Protein AF-A0A6P1Q6M7-F1 (afdb_monomer_lite)

Structure (mmCIF, N/CA/C/O backbone):
data_AF-A0A6P1Q6M7-F1
#
_entry.id   AF-A0A6P1Q6M7-F1
#
loop_
_atom_site.group_PDB
_atom_site.id
_atom_site.type_symbol
_atom_site.label_atom_id
_atom_site.label_alt_id
_atom_site.label_comp_id
_atom_site.label_asym_id
_atom_site.label_entity_id
_atom_site.label_seq_id
_atom_site.pdbx_PDB_ins_code
_atom_site.Cartn_x
_atom_site.Cartn_y
_atom_site.Cartn_z
_atom_site.occupancy
_atom_site.B_iso_or_equiv
_atom_site.auth_seq_id
_atom_site.auth_comp_id
_atom_site.auth_asym_id
_atom_site.auth_atom_id
_atom_site.pdbx_PDB_model_num
ATOM 1 N N . MET A 1 1 ? 11.143 29.138 -6.845 1.00 45.66 1 MET A N 1
ATOM 2 C CA . MET A 1 1 ? 10.796 28.132 -5.814 1.00 45.66 1 MET A CA 1
ATOM 3 C C . MET A 1 1 ? 11.641 26.899 -6.056 1.00 45.66 1 MET A C 1
ATOM 5 O O . MET A 1 1 ? 11.673 26.416 -7.179 1.00 45.66 1 MET A O 1
ATOM 9 N N . SER A 1 2 ? 12.387 26.456 -5.050 1.00 50.91 2 SER A N 1
ATOM 10 C CA . SER A 1 2 ? 13.364 25.378 -5.193 1.00 50.91 2 SER A CA 1
ATOM 11 C C . SER A 1 2 ? 12.681 24.051 -5.549 1.00 50.91 2 SER A C 1
ATOM 13 O O . SER A 1 2 ? 11.913 23.509 -4.759 1.00 50.91 2 SER A O 1
ATOM 15 N N . THR A 1 3 ? 12.938 23.537 -6.751 1.00 59.47 3 THR A N 1
ATOM 16 C CA . THR A 1 3 ? 12.397 22.289 -7.321 1.00 59.47 3 THR A CA 1
ATOM 17 C C . THR A 1 3 ? 13.142 21.049 -6.809 1.00 59.47 3 THR A C 1
ATOM 19 O O . THR A 1 3 ? 13.389 20.096 -7.552 1.00 59.47 3 THR A O 1
ATOM 22 N N . ILE A 1 4 ? 13.546 21.045 -5.537 1.00 81.94 4 ILE A N 1
ATOM 23 C CA . ILE A 1 4 ? 14.382 19.975 -4.986 1.00 81.94 4 ILE A CA 1
ATOM 24 C C . ILE A 1 4 ? 13.529 18.721 -4.794 1.00 81.94 4 ILE A C 1
ATOM 26 O O . ILE A 1 4 ? 12.699 18.622 -3.890 1.00 81.94 4 ILE A O 1
ATOM 30 N N . ARG A 1 5 ? 13.755 17.732 -5.663 1.00 86.38 5 ARG A N 1
ATOM 31 C CA . ARG A 1 5 ? 13.239 16.375 -5.483 1.00 86.38 5 ARG A CA 1
ATOM 32 C C . ARG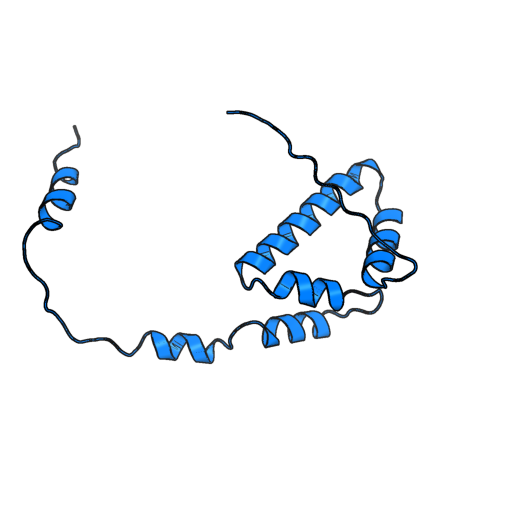 A 1 5 ? 13.940 15.746 -4.282 1.00 86.38 5 ARG A C 1
ATOM 34 O O . ARG A 1 5 ? 15.166 15.694 -4.235 1.00 86.38 5 ARG A O 1
ATOM 41 N N . ARG A 1 6 ? 13.166 15.225 -3.330 1.00 91.88 6 ARG A N 1
ATOM 42 C CA . ARG A 1 6 ? 13.695 14.433 -2.213 1.00 91.88 6 ARG A CA 1
ATOM 43 C C . ARG A 1 6 ? 13.798 12.967 -2.623 1.00 91.88 6 ARG A C 1
ATOM 45 O O . ARG A 1 6 ? 12.804 12.379 -3.045 1.00 91.88 6 ARG A O 1
ATOM 52 N N . LYS A 1 7 ? 14.983 12.374 -2.469 1.00 92.81 7 LYS A N 1
ATOM 53 C CA . LYS A 1 7 ? 15.170 10.922 -2.576 1.00 92.81 7 LYS A CA 1
ATOM 54 C C . LYS A 1 7 ? 14.736 10.270 -1.263 1.00 92.81 7 LYS A C 1
ATOM 56 O O . LYS A 1 7 ? 15.136 10.722 -0.195 1.00 92.81 7 LYS A O 1
ATOM 61 N N . ILE A 1 8 ? 13.922 9.225 -1.360 1.00 93.69 8 ILE A N 1
ATOM 62 C CA . ILE A 1 8 ? 13.489 8.385 -0.240 1.00 93.69 8 ILE A CA 1
ATOM 63 C C . ILE A 1 8 ? 13.936 6.962 -0.5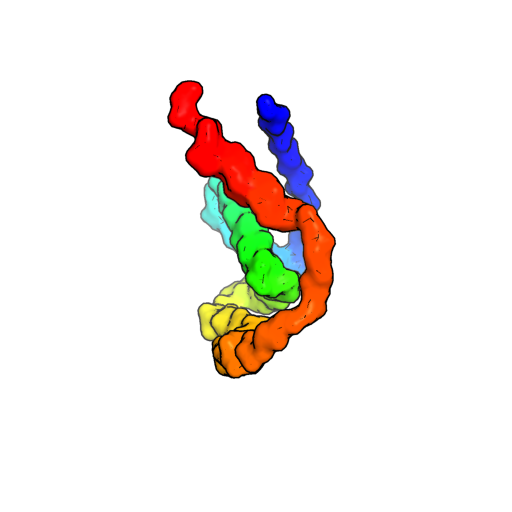76 1.00 93.69 8 ILE A C 1
ATOM 65 O O . ILE A 1 8 ? 13.800 6.539 -1.725 1.00 93.69 8 ILE A O 1
ATOM 69 N N . LEU A 1 9 ? 14.512 6.259 0.398 1.00 94.75 9 LEU A N 1
ATOM 70 C CA . LEU A 1 9 ? 14.991 4.888 0.252 1.00 94.75 9 LEU A CA 1
ATOM 71 C C . LEU A 1 9 ? 14.475 4.058 1.427 1.00 94.75 9 LEU A C 1
ATOM 73 O O . LEU A 1 9 ? 14.573 4.486 2.573 1.00 94.75 9 LEU A O 1
ATOM 77 N N . PHE A 1 10 ? 13.954 2.880 1.121 1.00 93.38 10 PHE A N 1
ATOM 78 C CA . PHE A 1 10 ? 13.586 1.844 2.076 1.00 93.38 10 PHE A CA 1
ATOM 79 C C . PHE A 1 10 ? 13.944 0.490 1.465 1.00 93.38 10 PHE A C 1
ATOM 81 O O . PHE A 1 10 ? 13.993 0.353 0.241 1.00 93.38 10 PHE A O 1
ATOM 88 N N . ASN A 1 11 ? 14.220 -0.485 2.326 1.00 95.44 11 ASN A N 1
ATOM 89 C CA . ASN A 1 11 ? 14.539 -1.849 1.926 1.00 95.44 11 ASN A CA 1
ATOM 90 C C . ASN A 1 11 ? 13.336 -2.742 2.223 1.00 95.44 11 ASN A C 1
ATOM 92 O O . ASN A 1 11 ? 12.692 -2.568 3.254 1.00 95.44 11 ASN A O 1
ATOM 96 N N . LEU A 1 12 ? 13.068 -3.683 1.324 1.00 95.94 12 LEU A N 1
ATOM 97 C CA . LEU A 1 12 ? 12.066 -4.728 1.504 1.00 95.94 12 LEU A CA 1
ATOM 98 C C . LEU A 1 12 ? 12.789 -6.044 1.797 1.00 95.94 12 LEU A C 1
ATOM 100 O O . LEU A 1 12 ? 13.834 -6.312 1.197 1.00 95.94 12 LEU A O 1
ATOM 104 N N . ASN A 1 13 ? 12.241 -6.858 2.695 1.00 96.38 13 ASN A N 1
ATOM 105 C CA . ASN A 1 13 ? 12.759 -8.174 3.050 1.00 96.38 13 ASN A CA 1
ATOM 106 C C . ASN A 1 13 ? 11.759 -9.287 2.665 1.00 96.38 13 ASN A C 1
ATOM 108 O O . ASN A 1 13 ? 11.043 -9.803 3.526 1.00 96.38 13 ASN A O 1
ATOM 112 N N . PRO A 1 14 ? 11.702 -9.686 1.380 1.00 96.25 14 PRO A N 1
ATOM 113 C CA . PRO A 1 14 ? 10.706 -10.637 0.883 1.00 96.25 14 PRO A CA 1
ATOM 114 C C . PRO A 1 14 ? 10.875 -12.068 1.426 1.00 96.25 14 PRO A C 1
ATOM 116 O O . PRO A 1 14 ? 9.961 -12.886 1.307 1.00 96.25 14 PRO A O 1
ATOM 119 N N . GLU A 1 15 ? 12.023 -12.406 2.015 1.00 96.06 15 GLU A N 1
ATOM 120 C CA . GLU A 1 15 ? 12.240 -13.724 2.625 1.00 96.06 15 GLU A CA 1
ATOM 121 C C . GLU A 1 15 ? 11.479 -13.855 3.946 1.00 96.06 15 GLU A C 1
ATOM 123 O O . GLU A 1 15 ? 10.824 -14.872 4.174 1.00 96.06 15 GLU A O 1
ATOM 128 N N . ASN A 1 16 ? 11.477 -12.791 4.754 1.00 94.62 16 ASN A N 1
ATOM 129 C CA . ASN A 1 16 ? 10.934 -12.818 6.113 1.00 94.62 16 ASN A CA 1
ATOM 130 C C . ASN A 1 16 ? 9.599 -12.080 6.266 1.00 94.62 16 ASN A C 1
ATOM 132 O O . ASN A 1 16 ? 8.911 -12.297 7.259 1.00 94.62 16 ASN A O 1
ATOM 136 N N . ASN A 1 17 ? 9.227 -11.213 5.319 1.00 96.12 17 ASN A N 1
ATOM 137 C CA . ASN A 1 17 ? 7.995 -10.432 5.380 1.00 96.12 17 ASN A CA 1
ATOM 138 C C . ASN A 1 17 ? 7.086 -10.739 4.166 1.00 96.12 17 ASN A C 1
ATOM 140 O O . ASN A 1 17 ? 7.486 -10.505 3.019 1.00 96.12 17 ASN A O 1
ATOM 144 N N . PRO A 1 18 ? 5.861 -11.260 4.385 1.00 95.56 18 PRO A N 1
ATOM 145 C CA . PRO A 1 18 ? 4.936 -11.596 3.303 1.00 95.56 18 PRO A CA 1
ATOM 146 C C . PRO A 1 18 ? 4.415 -10.366 2.543 1.00 95.56 18 PRO A C 1
ATOM 148 O O . PRO A 1 18 ? 4.203 -10.463 1.333 1.00 95.56 18 PRO A O 1
ATOM 151 N N . ALA A 1 19 ? 4.264 -9.214 3.202 1.00 96.56 19 ALA A N 1
ATOM 152 C CA . ALA A 1 19 ? 3.877 -7.962 2.553 1.00 96.56 19 ALA A CA 1
ATOM 153 C C . ALA A 1 19 ? 4.970 -7.495 1.587 1.00 96.56 19 ALA A C 1
ATOM 155 O O . ALA A 1 19 ? 4.703 -7.179 0.426 1.00 96.56 19 ALA A O 1
ATOM 156 N N . ASP A 1 20 ? 6.224 -7.538 2.040 1.00 97.38 20 ASP A N 1
ATOM 157 C CA . ASP A 1 20 ? 7.391 -7.197 1.226 1.00 97.38 20 ASP A CA 1
ATOM 158 C C . ASP A 1 20 ? 7.522 -8.136 0.023 1.00 97.38 20 ASP A C 1
ATOM 160 O O . ASP A 1 20 ? 7.801 -7.686 -1.091 1.00 97.38 20 ASP A O 1
ATOM 164 N N . ARG A 1 21 ? 7.270 -9.437 0.225 1.00 97.44 21 ARG A N 1
ATOM 165 C CA . ARG A 1 21 ? 7.234 -10.431 -0.855 1.00 97.44 21 ARG A CA 1
ATOM 166 C C . ARG A 1 21 ? 6.178 -10.087 -1.894 1.00 97.44 21 ARG A C 1
ATOM 168 O O . ARG A 1 21 ? 6.506 -10.000 -3.077 1.00 97.44 21 ARG A O 1
ATOM 175 N N . TYR A 1 22 ? 4.949 -9.834 -1.452 1.00 97.12 22 TYR A N 1
ATOM 176 C CA . TYR A 1 22 ? 3.853 -9.444 -2.330 1.00 97.12 22 TYR A CA 1
ATOM 177 C C . TYR A 1 22 ? 4.198 -8.184 -3.140 1.00 97.12 22 TYR A C 1
ATOM 179 O O . TYR A 1 22 ? 4.055 -8.167 -4.364 1.00 97.12 22 TYR A O 1
ATOM 187 N N . VAL A 1 23 ? 4.743 -7.147 -2.493 1.00 96.69 23 VAL A N 1
ATOM 188 C CA . VAL A 1 23 ? 5.164 -5.913 -3.175 1.00 96.69 23 VAL A CA 1
ATOM 189 C C . VAL A 1 23 ? 6.257 -6.192 -4.212 1.00 96.69 23 VAL A C 1
ATOM 191 O O . VAL A 1 23 ? 6.167 -5.695 -5.339 1.00 96.69 23 VAL A O 1
ATOM 194 N N . CYS A 1 24 ? 7.264 -7.006 -3.883 1.00 96.62 24 CYS A N 1
ATOM 195 C CA . CYS A 1 24 ? 8.308 -7.413 -4.827 1.00 96.62 24 CYS A CA 1
ATOM 196 C C . CYS A 1 24 ? 7.733 -8.149 -6.050 1.00 96.62 24 CYS A C 1
ATOM 198 O O . CYS A 1 24 ? 8.104 -7.831 -7.184 1.00 96.62 24 CYS A O 1
ATOM 200 N N . GLU A 1 25 ? 6.795 -9.077 -5.846 1.00 96.75 25 GLU A N 1
ATOM 201 C CA . GLU A 1 25 ? 6.110 -9.799 -6.926 1.00 96.75 25 GLU A CA 1
ATOM 202 C C . GLU A 1 25 ? 5.284 -8.861 -7.817 1.00 96.75 25 GLU A C 1
ATOM 204 O O . GLU A 1 25 ? 5.326 -8.978 -9.047 1.00 96.75 25 GLU A O 1
ATOM 209 N N . CYS A 1 26 ? 4.575 -7.891 -7.232 1.00 96.06 26 CYS A N 1
ATOM 210 C CA . CYS A 1 26 ? 3.853 -6.868 -7.987 1.00 96.06 26 CYS A CA 1
ATOM 211 C C . CYS A 1 26 ? 4.805 -6.003 -8.822 1.00 96.06 26 CYS A C 1
ATOM 213 O O . CYS A 1 26 ? 4.565 -5.783 -10.011 1.00 96.06 26 CYS A O 1
ATOM 215 N N . LEU A 1 27 ? 5.909 -5.533 -8.233 1.00 96.00 27 LEU A N 1
ATOM 216 C CA . LEU A 1 27 ? 6.886 -4.695 -8.931 1.00 96.00 27 LEU A CA 1
ATOM 217 C C . LEU A 1 27 ? 7.587 -5.435 -10.070 1.00 96.00 27 LEU A C 1
ATOM 219 O O . LEU A 1 27 ? 7.869 -4.818 -11.102 1.00 96.00 27 LEU A O 1
ATOM 223 N N . ALA A 1 28 ? 7.829 -6.739 -9.925 1.00 96.19 28 ALA A N 1
ATOM 224 C CA . ALA A 1 28 ? 8.405 -7.565 -10.983 1.00 96.19 28 ALA A CA 1
ATOM 225 C C . ALA A 1 28 ? 7.533 -7.581 -12.252 1.00 96.19 28 ALA A C 1
ATOM 227 O O . ALA A 1 28 ? 8.073 -7.607 -13.358 1.00 96.19 28 ALA A O 1
ATOM 228 N N . ARG A 1 29 ? 6.204 -7.480 -12.104 1.00 96.88 29 ARG A N 1
ATOM 229 C CA . ARG A 1 29 ? 5.230 -7.467 -13.213 1.00 96.88 29 ARG A CA 1
ATOM 230 C C . ARG A 1 29 ? 5.044 -6.090 -13.859 1.00 96.88 29 ARG A C 1
ATOM 232 O O . ARG A 1 29 ? 4.466 -5.997 -14.937 1.00 96.88 29 ARG A O 1
ATOM 239 N N . ILE A 1 30 ? 5.522 -5.020 -13.224 1.00 96.69 30 ILE A N 1
ATOM 240 C CA . ILE A 1 30 ? 5.409 -3.648 -13.734 1.00 96.69 30 ILE A CA 1
ATOM 241 C C . ILE A 1 30 ? 6.646 -3.304 -14.569 1.00 96.69 30 ILE A C 1
ATOM 243 O O . ILE A 1 30 ? 7.786 -3.539 -14.147 1.00 96.69 30 ILE A O 1
ATOM 247 N N . ALA A 1 31 ? 6.426 -2.690 -15.735 1.00 96.56 31 ALA A N 1
ATOM 248 C CA . ALA A 1 31 ? 7.491 -2.192 -16.601 1.00 96.56 31 ALA A CA 1
ATOM 249 C C . ALA A 1 31 ? 8.434 -1.245 -15.840 1.00 96.56 31 ALA A C 1
ATOM 251 O O . ALA A 1 31 ? 7.990 -0.372 -15.092 1.00 96.56 31 ALA A O 1
ATOM 252 N N . GLN A 1 32 ? 9.746 -1.389 -16.045 1.00 93.38 32 GLN A N 1
ATOM 253 C CA . GLN A 1 32 ? 10.766 -0.696 -15.247 1.00 93.38 32 GLN A CA 1
ATOM 254 C C . GLN A 1 32 ? 10.574 0.830 -15.195 1.00 93.38 32 GLN A C 1
ATOM 256 O O . GLN A 1 32 ? 10.707 1.416 -14.120 1.00 93.38 32 GLN A O 1
ATOM 261 N N . GLY A 1 33 ? 10.211 1.459 -16.319 1.00 93.88 33 GLY A N 1
ATOM 262 C CA . GLY A 1 33 ? 9.964 2.906 -16.402 1.00 93.88 33 GLY A CA 1
ATOM 263 C C . GLY A 1 33 ? 8.778 3.398 -15.562 1.00 93.88 33 GLY A C 1
ATOM 264 O O . GLY A 1 33 ? 8.763 4.551 -15.136 1.00 93.88 33 GLY A O 1
ATOM 265 N N . ASP A 1 34 ? 7.827 2.517 -15.247 1.00 96.19 34 ASP A N 1
ATOM 266 C CA . ASP A 1 34 ? 6.597 2.859 -14.529 1.00 96.19 34 ASP A CA 1
ATOM 267 C C . ASP A 1 34 ? 6.655 2.557 -13.026 1.00 96.19 34 ASP A C 1
ATOM 269 O O . ASP A 1 34 ? 5.861 3.103 -12.252 1.00 96.19 34 ASP A O 1
ATOM 273 N N . ARG A 1 35 ? 7.626 1.753 -12.572 1.00 95.56 35 ARG A N 1
ATOM 274 C CA . ARG A 1 35 ? 7.776 1.380 -11.151 1.00 95.56 35 ARG A CA 1
ATOM 275 C C . ARG A 1 35 ? 7.900 2.598 -10.238 1.00 95.56 35 ARG A C 1
ATOM 277 O O . ARG A 1 35 ? 7.297 2.636 -9.171 1.00 95.56 35 ARG A O 1
ATOM 284 N N . GLY A 1 36 ? 8.632 3.628 -10.671 1.00 94.31 36 GLY A N 1
ATOM 285 C CA . GLY A 1 36 ? 8.775 4.873 -9.911 1.00 94.31 36 GLY A CA 1
ATOM 286 C C . GLY A 1 36 ? 7.448 5.619 -9.729 1.00 94.31 36 GLY A C 1
ATOM 287 O O . GLY A 1 36 ? 7.173 6.132 -8.642 1.00 94.31 36 GLY A O 1
ATOM 288 N N . ARG A 1 37 ? 6.597 5.634 -10.765 1.00 95.62 37 ARG A N 1
ATOM 289 C CA . ARG A 1 37 ? 5.256 6.234 -10.707 1.00 95.62 37 ARG A CA 1
ATOM 290 C C . ARG A 1 37 ? 4.358 5.457 -9.745 1.00 95.62 37 ARG A C 1
ATOM 292 O O . ARG A 1 37 ? 3.713 6.083 -8.905 1.00 95.62 37 ARG A O 1
ATOM 299 N N . MET A 1 38 ? 4.376 4.125 -9.824 1.00 96.62 38 MET A N 1
ATOM 300 C CA . MET A 1 38 ? 3.613 3.249 -8.927 1.00 96.62 38 MET A CA 1
ATOM 301 C C . MET A 1 38 ? 4.034 3.418 -7.462 1.00 96.62 38 MET A C 1
ATOM 303 O O . MET A 1 38 ? 3.195 3.703 -6.614 1.00 96.62 38 MET A O 1
ATOM 307 N N . ASN A 1 39 ? 5.335 3.341 -7.165 1.00 95.94 39 ASN A N 1
ATOM 308 C CA . ASN A 1 39 ? 5.850 3.486 -5.799 1.00 95.94 39 ASN A CA 1
ATOM 309 C C . ASN A 1 39 ? 5.518 4.851 -5.195 1.00 95.94 39 ASN A C 1
ATOM 311 O O . ASN A 1 39 ? 5.170 4.951 -4.020 1.00 95.94 39 ASN A O 1
ATOM 315 N N . ARG A 1 40 ? 5.583 5.916 -6.003 1.00 96.12 40 ARG A N 1
ATOM 316 C CA . ARG A 1 40 ? 5.170 7.246 -5.554 1.00 96.12 40 ARG A CA 1
ATOM 317 C C . ARG A 1 40 ? 3.675 7.289 -5.236 1.00 96.12 40 ARG A C 1
ATOM 319 O O . ARG A 1 40 ? 3.306 7.907 -4.243 1.00 96.12 40 ARG A O 1
ATOM 326 N N . ALA A 1 41 ? 2.828 6.666 -6.055 1.00 97.56 41 ALA A N 1
ATOM 327 C CA . ALA A 1 41 ? 1.393 6.604 -5.792 1.00 97.56 41 ALA A CA 1
ATOM 328 C C . ALA A 1 41 ? 1.097 5.832 -4.497 1.00 97.56 41 ALA A C 1
ATOM 330 O O . ALA A 1 41 ? 0.392 6.361 -3.643 1.00 97.56 41 ALA A O 1
ATOM 331 N N . ALA A 1 42 ? 1.719 4.663 -4.314 1.00 96.62 42 ALA A N 1
ATOM 332 C CA . ALA A 1 42 ? 1.584 3.835 -3.115 1.00 96.62 42 ALA A CA 1
ATOM 333 C C . ALA A 1 42 ? 2.010 4.575 -1.832 1.00 96.62 42 ALA A C 1
ATOM 335 O O . ALA A 1 42 ? 1.311 4.539 -0.818 1.00 96.62 42 ALA A O 1
ATOM 336 N N . LEU A 1 43 ? 3.124 5.317 -1.889 1.00 96.81 43 LEU A N 1
ATOM 337 C CA . LEU A 1 43 ? 3.577 6.153 -0.776 1.00 96.81 43 LEU A CA 1
ATOM 338 C C . LEU A 1 43 ? 2.542 7.235 -0.433 1.00 96.81 43 LEU A C 1
ATOM 340 O O . LEU A 1 43 ? 2.180 7.409 0.729 1.00 96.81 43 LEU A O 1
ATOM 344 N N . LEU A 1 44 ? 2.049 7.959 -1.441 1.00 98.00 44 LEU A N 1
ATOM 345 C CA . LEU A 1 44 ? 1.082 9.039 -1.237 1.00 98.00 44 LEU A CA 1
ATOM 346 C C . LEU A 1 44 ? -0.268 8.527 -0.725 1.00 98.00 44 LEU A C 1
ATOM 348 O O . LEU A 1 44 ? -0.857 9.177 0.136 1.00 98.00 44 LEU A O 1
ATOM 352 N N . SER A 1 45 ? -0.744 7.370 -1.195 1.00 97.75 45 SER A N 1
ATOM 353 C CA . SER A 1 45 ? -1.968 6.754 -0.669 1.00 97.75 45 SER A CA 1
ATOM 354 C C . SER A 1 45 ? -1.811 6.330 0.790 1.00 97.75 45 SER A C 1
ATOM 356 O O . SER A 1 45 ? -2.725 6.550 1.579 1.00 97.75 45 SER A O 1
ATOM 358 N N . GLY A 1 46 ? -0.641 5.811 1.181 1.00 96.88 46 GLY A N 1
ATOM 359 C CA . GLY A 1 46 ? -0.333 5.533 2.586 1.00 96.88 46 GLY A CA 1
ATOM 360 C C . GLY A 1 46 ? -0.450 6.790 3.454 1.00 96.88 46 GLY A C 1
ATOM 361 O O . GLY A 1 46 ? -1.140 6.783 4.468 1.00 96.88 46 GLY A O 1
ATOM 362 N N . PHE A 1 47 ? 0.121 7.914 3.013 1.00 97.69 47 PHE A N 1
ATOM 363 C CA . PHE A 1 47 ? -0.015 9.189 3.731 1.00 97.69 47 PHE A CA 1
ATOM 364 C C . PHE A 1 47 ? -1.441 9.759 3.715 1.00 97.69 47 PHE A C 1
ATOM 366 O O . PHE A 1 47 ? -1.849 10.407 4.680 1.00 97.69 47 PHE A O 1
ATOM 373 N N . ALA A 1 48 ? -2.224 9.509 2.662 1.00 97.56 48 ALA A N 1
ATOM 374 C CA . ALA A 1 48 ? -3.638 9.875 2.642 1.00 97.56 48 ALA A CA 1
ATOM 375 C C . ALA A 1 48 ? -4.421 9.122 3.731 1.00 97.56 48 ALA A C 1
ATOM 377 O O . ALA A 1 48 ? -5.219 9.732 4.438 1.00 97.56 48 ALA A O 1
ATOM 378 N N . LEU A 1 49 ? -4.131 7.833 3.930 1.00 95.94 49 LEU A N 1
ATOM 379 C CA . LEU A 1 49 ? -4.698 7.041 5.025 1.00 95.94 49 LEU A CA 1
ATOM 380 C C . LEU A 1 49 ? -4.208 7.534 6.391 1.00 95.94 49 LEU A C 1
ATOM 382 O O . LEU A 1 49 ? -5.017 7.707 7.300 1.00 95.94 49 LEU A O 1
ATOM 386 N N . GLN A 1 50 ? -2.918 7.864 6.513 1.00 96.50 50 GLN A N 1
ATOM 387 C CA . GLN A 1 50 ? -2.344 8.437 7.736 1.00 96.50 50 GLN A CA 1
ATOM 388 C C . GLN A 1 50 ? -3.043 9.734 8.160 1.00 96.50 50 GLN A C 1
ATOM 390 O O . GLN A 1 50 ? -3.201 10.002 9.350 1.00 96.50 50 GLN A O 1
ATOM 395 N N . ARG A 1 51 ? -3.461 10.555 7.187 1.00 96.31 51 ARG A N 1
ATOM 396 C CA . ARG A 1 51 ? -4.174 11.812 7.442 1.00 96.31 51 ARG A CA 1
ATOM 397 C C . ARG A 1 51 ? -5.558 11.595 8.064 1.00 96.31 51 ARG A C 1
ATOM 399 O O . ARG A 1 51 ? -6.047 12.517 8.724 1.00 96.31 51 ARG A O 1
ATOM 406 N N . ILE A 1 52 ? -6.167 10.430 7.826 1.00 92.81 52 ILE A N 1
ATOM 407 C CA . ILE A 1 52 ? -7.462 10.021 8.381 1.00 92.81 52 ILE A CA 1
ATOM 408 C C . ILE A 1 52 ? -7.265 9.446 9.789 1.00 92.81 52 ILE A C 1
ATOM 410 O O . ILE A 1 52 ? -7.879 9.941 10.730 1.00 92.81 52 ILE A O 1
ATOM 414 N N . ASP A 1 53 ? -6.392 8.446 9.937 1.00 94.44 53 ASP A N 1
ATOM 415 C CA . ASP A 1 53 ? -5.948 7.910 11.229 1.00 94.44 53 ASP A CA 1
ATOM 416 C C . ASP A 1 53 ? -4.491 7.421 11.100 1.00 94.44 53 ASP A C 1
ATOM 418 O O . ASP A 1 53 ? -4.175 6.663 10.176 1.00 94.44 53 ASP A O 1
ATOM 422 N N . PRO A 1 54 ? -3.585 7.821 12.012 1.00 94.94 54 PRO A N 1
ATOM 423 C CA . PRO A 1 54 ? -2.159 7.521 11.902 1.00 94.94 54 PRO A CA 1
ATOM 424 C C . PRO A 1 54 ? -1.816 6.026 11.976 1.00 94.94 54 PRO A C 1
ATOM 426 O O . PRO A 1 54 ? -0.724 5.643 11.561 1.00 94.94 54 PRO A O 1
ATOM 429 N N . ARG A 1 55 ? -2.713 5.172 12.482 1.00 95.81 55 ARG A N 1
ATOM 430 C CA . ARG A 1 55 ? -2.489 3.723 12.613 1.00 95.81 55 ARG A CA 1
ATOM 431 C C . ARG A 1 55 ? -2.777 2.963 11.319 1.00 95.81 55 ARG A C 1
ATOM 433 O O . ARG A 1 55 ? -2.210 1.892 11.115 1.00 95.81 55 ARG A O 1
ATOM 440 N N . LEU A 1 56 ? -3.624 3.507 10.437 1.00 96.25 56 LEU A N 1
ATOM 441 C CA . LEU A 1 56 ? -4.076 2.824 9.217 1.00 96.25 56 LEU A CA 1
ATOM 442 C C . LEU A 1 56 ? -2.938 2.337 8.312 1.00 96.25 56 LEU A C 1
ATOM 444 O O . LEU A 1 56 ? -2.990 1.174 7.916 1.00 96.25 56 LEU A O 1
ATOM 448 N N . PRO A 1 57 ? -1.909 3.145 7.983 1.00 97.00 57 PRO A N 1
ATOM 449 C CA . PRO A 1 57 ? -0.847 2.689 7.089 1.00 97.00 57 PRO A CA 1
ATOM 450 C C . PRO A 1 57 ? -0.100 1.482 7.654 1.00 97.00 57 PRO A C 1
ATOM 452 O O . PRO A 1 57 ? 0.235 0.571 6.908 1.00 97.00 57 PRO A O 1
ATOM 455 N N . HIS A 1 58 ? 0.125 1.463 8.970 1.00 95.88 58 HIS A N 1
ATOM 456 C CA . HIS A 1 58 ? 0.845 0.387 9.642 1.00 95.88 58 HIS A CA 1
ATOM 457 C C . HIS A 1 58 ? 0.023 -0.901 9.686 1.00 95.88 58 HIS A C 1
ATOM 459 O O . HIS A 1 58 ? 0.524 -1.952 9.307 1.00 95.88 58 HIS A O 1
ATOM 465 N N . ILE A 1 59 ? -1.251 -0.820 10.082 1.00 96.81 59 ILE A N 1
ATOM 466 C CA . ILE A 1 59 ? -2.116 -2.006 10.172 1.00 96.81 59 ILE A CA 1
ATOM 467 C C . ILE A 1 59 ? -2.378 -2.590 8.779 1.00 96.81 59 ILE A C 1
ATOM 469 O O . ILE A 1 59 ? -2.353 -3.803 8.606 1.00 96.81 59 ILE A O 1
ATOM 473 N N . LEU A 1 60 ? -2.596 -1.741 7.771 1.00 97.06 60 LEU A N 1
ATOM 474 C CA . LEU A 1 60 ? -2.812 -2.206 6.400 1.00 97.06 60 LEU A CA 1
ATOM 475 C C . LEU A 1 60 ? -1.538 -2.777 5.771 1.00 97.06 60 LEU A C 1
ATOM 477 O O . LEU A 1 60 ? -1.638 -3.713 4.985 1.00 97.06 60 LEU A O 1
ATOM 481 N N . ALA A 1 61 ? -0.360 -2.249 6.116 1.00 96.31 61 ALA A N 1
ATOM 482 C CA . ALA A 1 61 ? 0.909 -2.843 5.703 1.00 96.31 61 ALA A CA 1
ATOM 483 C C . ALA A 1 61 ? 1.118 -4.229 6.332 1.00 96.31 61 ALA A C 1
ATOM 485 O O . ALA A 1 61 ? 1.557 -5.133 5.633 1.00 96.31 61 ALA A O 1
ATOM 486 N N . GLU A 1 62 ? 0.754 -4.409 7.606 1.00 94.88 62 GLU A N 1
ATOM 487 C CA . GLU A 1 62 ? 0.839 -5.704 8.299 1.00 94.88 62 GLU A CA 1
ATOM 488 C C . GLU A 1 62 ? -0.171 -6.728 7.753 1.00 94.88 62 GLU A C 1
ATOM 490 O O . GLU A 1 62 ? 0.128 -7.912 7.637 1.00 94.88 62 GLU A O 1
ATOM 495 N N . LEU A 1 63 ? -1.370 -6.272 7.374 1.00 96.50 63 LEU A N 1
ATOM 496 C CA . LEU A 1 63 ? -2.414 -7.112 6.777 1.00 96.50 63 LEU A CA 1
ATOM 497 C C . LEU A 1 63 ? -2.048 -7.605 5.365 1.00 96.50 63 LEU A C 1
ATOM 499 O O . LEU A 1 63 ? -2.602 -8.600 4.892 1.00 96.50 63 LEU A O 1
ATOM 503 N N . LEU A 1 64 ? -1.177 -6.882 4.656 1.00 97.25 64 LEU A N 1
ATOM 504 C CA . LEU A 1 64 ? -0.926 -7.093 3.236 1.00 97.25 64 LEU A CA 1
ATOM 505 C C . LEU A 1 64 ? -0.184 -8.410 2.970 1.00 97.25 64 LEU A C 1
ATOM 507 O O . LEU A 1 64 ? 0.942 -8.625 3.398 1.00 97.25 64 LEU A O 1
ATOM 511 N N . THR A 1 65 ? -0.798 -9.270 2.170 1.00 95.56 65 THR A N 1
ATOM 512 C CA . THR A 1 65 ? -0.260 -10.536 1.675 1.00 95.56 65 THR A CA 1
ATOM 513 C C . THR A 1 65 ? -0.868 -10.834 0.301 1.00 95.56 65 THR A C 1
ATOM 515 O O . THR A 1 65 ? -1.795 -10.156 -0.145 1.00 95.56 65 THR A O 1
ATOM 518 N N . SER A 1 66 ? -0.415 -11.900 -0.360 1.00 93.56 66 SER A N 1
ATOM 519 C CA . SER A 1 66 ? -0.992 -12.357 -1.633 1.00 93.56 66 SER A CA 1
ATOM 520 C C . SER A 1 66 ? -2.461 -12.794 -1.543 1.00 93.56 66 SER A C 1
ATOM 522 O O . SER A 1 66 ? -3.109 -12.918 -2.579 1.00 93.56 66 SER A O 1
ATOM 524 N N . ASN A 1 67 ? -2.982 -13.017 -0.332 1.00 94.69 67 ASN A N 1
ATOM 525 C CA . ASN A 1 67 ? -4.356 -13.462 -0.094 1.00 94.69 67 ASN A CA 1
ATOM 526 C C . ASN A 1 67 ? -5.261 -12.358 0.463 1.00 94.69 67 ASN A C 1
ATOM 528 O O . ASN A 1 67 ? -6.437 -12.622 0.697 1.00 94.69 67 ASN A O 1
ATOM 532 N N . THR A 1 68 ? -4.736 -11.149 0.694 1.00 96.12 68 THR A N 1
ATOM 533 C CA . THR A 1 68 ? -5.515 -10.066 1.300 1.00 96.12 68 THR A CA 1
ATOM 534 C C . THR A 1 68 ? -6.728 -9.733 0.447 1.00 96.12 68 THR A C 1
ATOM 536 O O . THR A 1 68 ? -6.621 -9.417 -0.742 1.00 96.12 68 THR A O 1
ATOM 539 N N . THR A 1 69 ? -7.891 -9.770 1.081 1.00 96.94 69 THR A N 1
ATOM 540 C CA . THR A 1 69 ? -9.178 -9.522 0.437 1.00 96.94 69 THR A CA 1
ATOM 541 C C . THR A 1 69 ? -9.665 -8.096 0.672 1.00 96.94 69 THR A C 1
ATOM 543 O O . THR A 1 69 ? -9.241 -7.392 1.592 1.00 96.94 69 THR A O 1
ATOM 546 N N . VAL A 1 70 ? -10.611 -7.659 -0.162 1.00 96.50 70 VAL A N 1
ATOM 547 C CA . VAL A 1 70 ? -11.285 -6.366 0.022 1.00 96.50 70 VAL A CA 1
ATOM 548 C C . VAL A 1 70 ? -12.035 -6.326 1.357 1.00 96.50 70 VAL A C 1
ATOM 550 O O . VAL A 1 70 ? -12.000 -5.303 2.039 1.00 96.50 70 VAL A O 1
ATOM 553 N N . ASP A 1 71 ? -12.669 -7.430 1.757 1.00 97.12 71 ASP A N 1
ATOM 554 C CA . ASP A 1 71 ? -13.454 -7.498 2.991 1.00 97.12 71 ASP A CA 1
ATOM 555 C C . ASP A 1 71 ? -12.586 -7.319 4.243 1.00 97.12 71 ASP A C 1
ATOM 557 O O . ASP A 1 71 ? -12.953 -6.544 5.128 1.00 97.12 71 ASP A O 1
ATOM 561 N N . GLU A 1 72 ? -11.402 -7.937 4.291 1.00 96.44 72 GLU A N 1
ATOM 562 C CA . GLU A 1 72 ? -10.444 -7.759 5.393 1.00 96.44 72 GLU A CA 1
ATOM 563 C C . GLU A 1 72 ? -9.957 -6.308 5.493 1.00 96.44 72 GLU A C 1
ATOM 565 O O . GLU A 1 72 ? -9.929 -5.730 6.584 1.00 96.44 72 GLU A O 1
ATOM 570 N N . ILE A 1 73 ? -9.636 -5.683 4.353 1.00 96.69 73 ILE A N 1
ATOM 571 C CA . ILE A 1 73 ? -9.238 -4.269 4.302 1.00 96.69 73 ILE A CA 1
ATOM 572 C C . ILE A 1 73 ? -10.365 -3.382 4.845 1.00 96.69 73 ILE A C 1
ATOM 574 O O . ILE A 1 73 ? -10.127 -2.515 5.692 1.00 96.69 73 ILE A O 1
ATOM 578 N N . LEU A 1 74 ? -11.602 -3.595 4.388 1.00 95.81 74 LEU A N 1
ATOM 579 C CA . LEU A 1 74 ? -12.758 -2.822 4.844 1.00 95.81 74 LEU A CA 1
ATOM 580 C C . LEU A 1 74 ? -13.043 -3.043 6.331 1.00 95.81 74 LEU A C 1
ATOM 582 O O . LEU A 1 74 ? -13.400 -2.088 7.024 1.00 95.81 74 LEU A O 1
ATOM 586 N N . GLN A 1 75 ? -12.876 -4.265 6.833 1.00 95.06 75 GLN A N 1
ATOM 587 C CA . GLN A 1 75 ? -13.035 -4.578 8.250 1.00 95.06 75 GLN A CA 1
ATOM 588 C C . GLN A 1 75 ? -12.006 -3.830 9.102 1.00 95.06 75 GLN A C 1
ATOM 590 O O . GLN A 1 75 ? -12.391 -3.199 10.088 1.00 95.06 75 GLN A O 1
ATOM 595 N N . VAL A 1 76 ? -10.731 -3.827 8.702 1.00 94.81 76 VAL A N 1
ATOM 596 C CA . VAL A 1 76 ? -9.680 -3.062 9.390 1.00 94.81 76 VAL A CA 1
ATOM 597 C C . VAL A 1 76 ? -9.993 -1.570 9.384 1.00 94.81 76 VAL A C 1
ATOM 599 O O . VAL A 1 76 ? -9.949 -0.930 10.435 1.00 94.81 76 VAL A O 1
ATOM 602 N N . ILE A 1 77 ? -10.365 -1.009 8.231 1.00 94.19 77 ILE A N 1
ATOM 603 C CA . ILE A 1 77 ? -10.702 0.416 8.132 1.00 94.19 77 ILE A CA 1
ATOM 604 C C . ILE A 1 77 ? -11.875 0.752 9.062 1.00 94.19 77 ILE A C 1
ATOM 606 O O . ILE A 1 77 ? -11.785 1.695 9.844 1.00 94.19 77 ILE A O 1
ATOM 610 N N . ARG A 1 78 ? -12.952 -0.041 9.044 1.00 93.38 78 ARG A N 1
ATOM 611 C CA . ARG A 1 78 ? -14.120 0.159 9.920 1.00 93.38 78 ARG A CA 1
ATOM 612 C C . ARG A 1 78 ? -13.790 0.015 11.406 1.00 93.38 78 ARG A C 1
ATOM 614 O O . ARG A 1 78 ? -14.425 0.681 12.212 1.00 93.38 78 ARG A O 1
ATOM 621 N N . ALA A 1 79 ? -12.842 -0.848 11.765 1.00 92.31 79 ALA A N 1
ATOM 622 C CA . ALA A 1 79 ? -12.429 -1.052 13.152 1.00 92.31 79 ALA A CA 1
ATOM 623 C C . ALA A 1 79 ? -11.554 0.095 13.683 1.00 92.31 79 ALA A C 1
A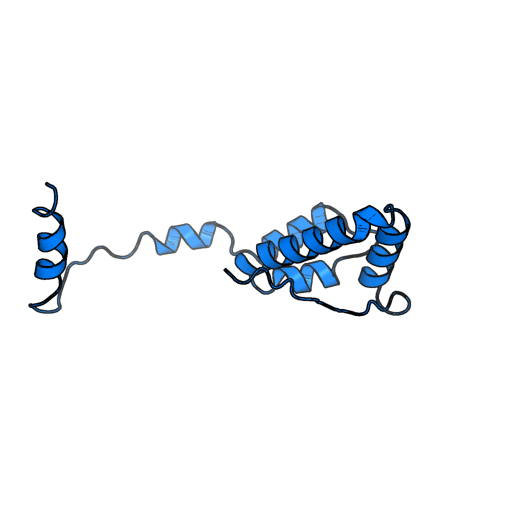TOM 625 O O . ALA A 1 79 ? -11.597 0.409 14.871 1.00 92.31 79 ALA A O 1
ATOM 626 N N . VAL A 1 80 ? -10.747 0.710 12.816 1.00 92.00 80 VAL A N 1
ATOM 627 C CA . VAL A 1 80 ? -9.863 1.822 13.192 1.00 92.00 80 VAL A CA 1
ATOM 628 C C . VAL A 1 80 ? -10.620 3.146 13.222 1.00 92.00 80 VAL A C 1
ATOM 630 O O . VAL A 1 80 ? -10.380 3.968 14.110 1.00 92.00 80 VAL A O 1
ATOM 633 N N . LEU A 1 81 ? -11.526 3.358 12.266 1.00 88.75 81 LEU A N 1
ATOM 634 C CA . LEU A 1 81 ? -12.316 4.577 12.200 1.00 88.75 81 LEU A CA 1
ATOM 635 C C . LEU A 1 81 ? -13.395 4.579 13.290 1.00 88.75 81 LEU A C 1
ATOM 637 O O . LEU A 1 81 ? -14.098 3.583 13.461 1.00 88.75 81 LEU A O 1
ATOM 641 N N . PRO A 1 82 ? -13.581 5.697 14.011 1.00 76.75 82 PRO A N 1
ATOM 642 C CA . PRO A 1 82 ? -14.703 5.820 14.925 1.00 76.75 82 PRO A CA 1
ATOM 643 C C . PRO A 1 82 ? -15.998 5.664 14.129 1.00 76.75 82 PRO A C 1
ATOM 645 O O . PRO A 1 82 ? -16.197 6.324 13.108 1.00 76.75 82 PRO A O 1
ATOM 648 N N . SER A 1 83 ? -16.883 4.784 14.591 1.00 69.81 83 SER A N 1
ATOM 649 C CA . SER A 1 83 ? -18.219 4.645 14.020 1.00 69.81 83 SER A CA 1
ATOM 650 C C . SER A 1 83 ? -18.911 6.011 13.991 1.00 6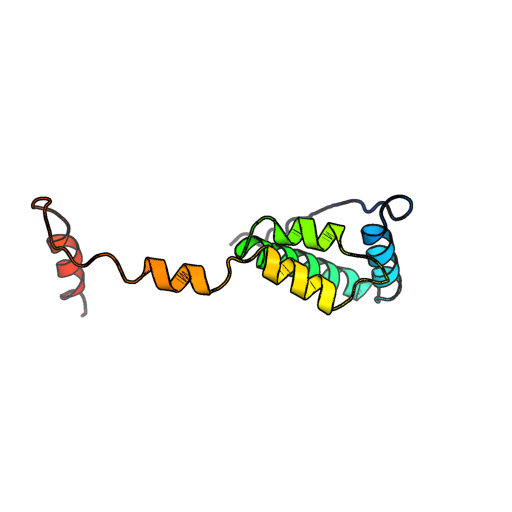9.81 83 SER A C 1
ATOM 652 O O . SER A 1 83 ? -18.913 6.713 15.000 1.00 69.81 83 SER A O 1
ATOM 654 N N . GLU A 1 84 ? -19.528 6.374 12.861 1.00 57.69 84 GLU A N 1
ATOM 655 C CA . GLU A 1 84 ? -20.219 7.665 12.654 1.00 57.69 84 GLU A CA 1
ATOM 656 C C . GLU A 1 84 ? -21.211 8.017 13.786 1.00 57.69 84 GLU A C 1
ATOM 658 O O . GLU A 1 84 ? -21.429 9.188 14.086 1.00 57.69 84 GLU A O 1
ATOM 663 N N . LYS A 1 85 ? -21.711 7.011 14.520 1.00 51.19 85 LYS A N 1
ATOM 664 C CA . LYS A 1 85 ? -22.535 7.161 15.734 1.00 51.19 85 LYS A CA 1
ATOM 665 C C . LYS A 1 85 ? -21.898 8.019 16.839 1.00 51.19 85 LYS A C 1
ATOM 667 O O . LYS A 1 85 ? -22.611 8.533 17.692 1.00 51.19 85 LYS A O 1
ATOM 672 N N . SER A 1 86 ? -20.576 8.174 16.849 1.00 50.34 86 SER A N 1
ATOM 673 C CA . SER A 1 86 ? -19.855 8.980 17.841 1.00 50.34 86 SER A CA 1
ATOM 674 C C . SER A 1 86 ? -19.716 10.454 17.442 1.00 50.34 86 SER A C 1
ATOM 676 O O . SER A 1 86 ? -19.416 11.277 18.302 1.00 50.34 86 SER A O 1
ATOM 678 N N . ARG A 1 87 ? -19.921 10.810 16.164 1.00 52.03 87 ARG A N 1
ATOM 679 C CA . ARG A 1 87 ? -19.754 12.192 15.672 1.00 52.03 87 ARG A CA 1
ATOM 680 C C . ARG A 1 87 ? -20.998 13.054 15.865 1.00 52.03 87 ARG A C 1
ATOM 682 O O . ARG A 1 87 ? -20.865 14.249 16.108 1.00 52.03 87 ARG A O 1
ATOM 689 N N . GLU A 1 88 ? -22.183 12.453 15.824 1.00 49.00 88 GLU A N 1
ATOM 690 C CA . GLU A 1 88 ? -23.448 13.175 16.021 1.00 49.00 88 GLU A CA 1
ATOM 691 C C . GLU A 1 88 ? -23.671 13.590 17.489 1.00 49.00 88 GLU A C 1
ATOM 693 O O . GLU A 1 88 ? -24.269 14.629 17.751 1.00 49.00 88 GLU A O 1
ATOM 698 N N . ILE A 1 89 ? -23.109 12.855 18.457 1.00 52.28 89 ILE A N 1
ATOM 699 C CA . ILE A 1 89 ? -23.263 13.152 19.896 1.00 52.28 89 ILE A CA 1
ATOM 700 C C . ILE A 1 89 ? -22.444 14.390 20.321 1.00 52.28 89 ILE A C 1
ATOM 702 O O . ILE A 1 89 ? -22.782 15.054 21.299 1.00 52.28 89 ILE A O 1
ATOM 706 N N . SER A 1 90 ? -21.397 14.762 19.575 1.00 52.00 90 SER A N 1
ATOM 707 C CA . SER A 1 90 ? -20.555 15.927 19.897 1.00 52.00 90 SER A CA 1
ATOM 708 C C . SER A 1 90 ? -21.026 17.247 19.275 1.00 52.00 90 SER A C 1
ATOM 710 O O . SER A 1 90 ? -20.417 18.277 19.551 1.00 52.00 90 SER A O 1
ATOM 712 N N . GLN A 1 91 ? -22.095 17.257 18.468 1.00 50.84 91 GLN A N 1
ATOM 713 C CA . GLN A 1 91 ? -22.631 18.487 17.859 1.00 50.84 91 GLN A CA 1
ATOM 714 C C . GLN A 1 91 ? -23.941 18.991 18.494 1.00 50.84 91 GLN A C 1
ATOM 716 O O . GLN A 1 91 ? -24.413 20.060 18.112 1.00 50.84 91 GLN A O 1
ATOM 721 N N . SER A 1 92 ? -24.514 18.292 19.485 1.00 48.50 92 SER A N 1
ATOM 722 C CA . SER A 1 92 ? -25.795 18.685 20.103 1.00 48.50 92 SER A CA 1
ATOM 723 C C . SER A 1 92 ? -25.721 19.226 21.538 1.00 48.50 92 SER A C 1
ATOM 725 O O . SER A 1 92 ? -26.763 19.560 22.095 1.00 48.50 92 SER A O 1
ATOM 727 N N . SER A 1 93 ? -24.540 19.358 22.146 1.00 46.41 93 SER A N 1
ATOM 728 C CA . SER A 1 93 ? -24.410 19.900 23.509 1.00 46.41 93 SER A CA 1
ATOM 729 C C . SER A 1 93 ? -23.509 21.128 23.522 1.00 46.41 93 SER A C 1
ATOM 731 O O . SER A 1 93 ? -22.288 21.011 23.543 1.00 46.41 93 SER A O 1
ATOM 733 N N . GLY A 1 94 ? -24.131 22.311 23.507 1.00 39.19 94 GLY A N 1
ATOM 734 C CA . GLY A 1 94 ? -23.425 23.580 23.679 1.00 39.19 94 GLY A CA 1
ATOM 735 C C . GLY A 1 94 ? -24.186 24.835 23.249 1.00 39.19 94 GLY A C 1
ATOM 736 O O . GLY A 1 94 ? -23.600 25.684 22.589 1.00 39.19 94 GLY A O 1
ATOM 737 N N . LYS A 1 95 ? -25.473 24.980 23.597 1.00 45.38 95 LYS A N 1
ATOM 738 C CA . LYS A 1 95 ? -26.097 26.311 23.701 1.00 45.38 95 LYS A CA 1
ATOM 739 C C . LYS A 1 95 ? -26.063 26.753 25.164 1.00 45.38 95 LYS A C 1
ATOM 741 O O . LYS A 1 95 ? -26.971 26.402 25.908 1.00 45.38 95 LYS A O 1
ATOM 746 N N . THR A 1 96 ? -25.062 27.556 25.515 1.00 36.72 96 THR A N 1
ATOM 747 C CA . THR A 1 96 ? -25.161 28.577 26.570 1.00 36.72 96 THR A CA 1
ATOM 748 C C . THR A 1 96 ? -24.188 29.706 26.213 1.00 36.72 96 THR A C 1
ATOM 750 O O . THR A 1 96 ? -22.992 29.465 26.076 1.00 36.72 96 THR A O 1
ATOM 753 N N . GLU A 1 97 ? -24.712 30.909 25.973 1.00 45.16 97 GLU A N 1
ATOM 754 C CA . GLU A 1 97 ? -23.933 32.156 25.853 1.00 45.16 97 GLU A CA 1
ATOM 755 C C . GLU A 1 97 ? -23.447 32.636 27.256 1.00 45.16 97 GLU A C 1
ATOM 757 O O . GLU A 1 97 ? -23.725 31.956 28.245 1.00 45.16 97 GLU A O 1
ATOM 762 N N . PRO A 1 98 ? -22.809 33.818 27.404 1.00 49.94 98 PRO A N 1
ATOM 763 C CA . PRO A 1 98 ? -21.374 34.072 27.224 1.00 49.94 98 PRO A CA 1
ATOM 764 C C . PRO A 1 98 ? -20.726 34.691 28.489 1.00 49.94 98 PRO A C 1
ATOM 766 O O . PRO A 1 98 ? -21.412 35.330 29.274 1.00 49.94 98 PRO A O 1
ATOM 769 N N . ASP A 1 99 ? -19.401 34.599 28.659 1.00 44.69 99 ASP A N 1
ATOM 770 C CA . ASP A 1 99 ? -18.654 35.550 29.509 1.00 44.69 99 ASP A CA 1
ATOM 771 C C . ASP A 1 99 ? -17.141 35.480 29.228 1.00 44.69 99 ASP A C 1
ATOM 773 O O . ASP A 1 99 ? -16.487 34.518 29.614 1.00 44.69 99 ASP A O 1
ATOM 777 N N . GLU A 1 100 ? -16.589 36.484 28.529 1.00 44.62 100 GLU A N 1
ATOM 778 C CA . GLU A 1 100 ? -15.244 37.043 28.777 1.00 44.62 100 GLU A CA 1
ATOM 779 C C . GLU A 1 100 ? -15.025 38.370 27.998 1.00 44.62 100 GLU A C 1
ATOM 781 O O . GLU A 1 100 ? -15.675 38.610 26.974 1.00 44.62 100 GLU A O 1
ATOM 786 N N . PRO A 1 101 ? -14.167 39.287 28.498 1.00 46.09 101 PRO A N 1
ATOM 787 C CA . PRO A 1 101 ? -14.334 40.726 28.314 1.00 46.09 101 PRO A CA 1
ATOM 788 C C . PRO A 1 101 ? -13.622 41.350 27.099 1.00 46.09 101 PRO A C 1
ATOM 790 O O . PRO A 1 101 ? -12.567 40.924 26.641 1.00 46.09 101 PRO A O 1
ATOM 793 N N . ALA A 1 102 ? -14.241 42.445 26.648 1.00 53.16 102 ALA A N 1
ATOM 794 C CA . ALA A 1 102 ? -13.712 43.673 26.048 1.00 53.16 102 ALA A CA 1
ATOM 795 C C . ALA A 1 102 ? -12.304 43.678 25.406 1.00 53.16 102 ALA A C 1
ATOM 797 O O . ALA A 1 102 ? -11.286 43.690 26.091 1.00 53.16 102 ALA A O 1
ATOM 798 N N . GLY A 1 103 ? -12.258 43.968 24.097 1.00 48.81 103 GLY A N 1
ATOM 799 C CA . GLY A 1 103 ? -11.309 44.991 23.637 1.00 48.81 103 GLY A CA 1
ATOM 800 C C . GLY A 1 103 ? -10.807 44.928 22.199 1.00 48.81 103 GLY A C 1
ATOM 801 O O . GLY A 1 103 ? -10.581 45.995 21.626 1.00 48.81 103 GLY A O 1
ATOM 802 N N . ASP A 1 104 ? -10.628 43.745 21.597 1.00 55.16 104 ASP A N 1
ATOM 803 C CA . ASP A 1 104 ? -9.632 43.674 20.507 1.00 55.16 104 ASP A CA 1
ATOM 804 C C . ASP A 1 104 ? -10.003 42.876 19.243 1.00 55.16 104 ASP A C 1
ATOM 806 O O . ASP A 1 104 ? -9.280 42.907 18.247 1.00 55.16 104 ASP A O 1
ATOM 810 N N . ILE A 1 105 ? -11.162 42.213 19.207 1.00 52.12 105 ILE A N 1
ATOM 811 C CA . ILE A 1 105 ? -11.564 41.409 18.033 1.00 52.12 105 ILE A CA 1
ATOM 812 C C . ILE A 1 105 ? -12.391 42.248 17.041 1.00 52.12 105 ILE A C 1
ATOM 814 O O . ILE A 1 105 ? -12.223 42.144 15.824 1.00 52.12 105 ILE A O 1
ATOM 818 N N . THR A 1 106 ? -13.221 43.170 17.539 1.00 56.44 106 THR A N 1
ATOM 819 C CA . THR A 1 106 ? -14.125 43.985 16.707 1.00 56.44 106 THR A CA 1
ATOM 820 C C . THR A 1 106 ? -13.380 44.986 15.812 1.00 56.44 106 THR A C 1
ATOM 822 O O . THR A 1 106 ? -13.843 45.285 14.713 1.00 56.44 106 THR A O 1
ATOM 825 N N . ARG A 1 107 ? -12.186 45.459 16.211 1.00 51.81 107 ARG A N 1
ATOM 826 C CA . ARG A 1 107 ? -11.382 46.388 15.388 1.00 51.81 107 ARG A CA 1
ATOM 827 C C . ARG A 1 107 ? -10.769 45.727 14.152 1.00 51.81 107 ARG A C 1
ATOM 829 O O . ARG A 1 10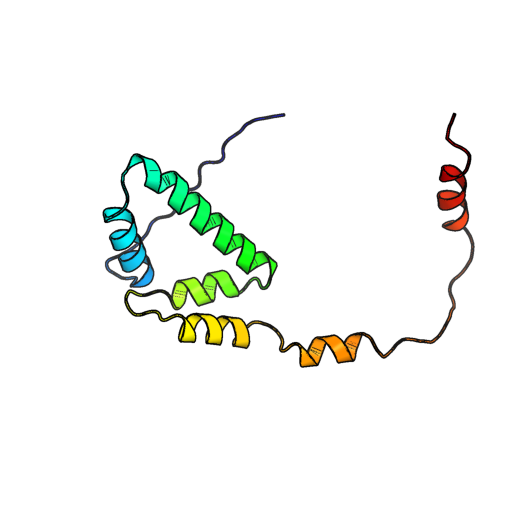7 ? -10.678 46.375 13.114 1.00 51.81 107 ARG A O 1
ATOM 836 N N . LYS A 1 108 ? -10.386 44.447 14.227 1.00 55.00 108 LYS A N 1
ATOM 837 C CA . LYS A 1 108 ? -9.747 43.739 13.101 1.00 55.00 108 LYS A CA 1
ATOM 838 C C . LYS A 1 108 ? -10.719 43.404 11.971 1.00 55.00 108 LYS A C 1
ATOM 840 O O . LYS A 1 108 ? -10.315 43.412 10.814 1.00 55.00 108 LYS A O 1
ATOM 845 N N . ASN A 1 109 ? -11.997 43.200 12.280 1.00 56.09 109 ASN A N 1
ATOM 846 C CA . ASN A 1 109 ? -13.002 42.872 11.266 1.00 56.09 109 ASN A CA 1
ATOM 847 C C . ASN A 1 109 ? -13.536 44.112 10.519 1.00 56.09 109 ASN A C 1
ATOM 849 O O . ASN A 1 109 ? -13.930 43.999 9.361 1.00 56.09 109 ASN A O 1
ATOM 853 N N . ALA A 1 110 ? -13.496 45.303 11.131 1.00 55.12 110 ALA A N 1
ATOM 854 C CA . ALA A 1 110 ? -13.980 46.546 10.515 1.00 55.12 110 ALA A CA 1
ATOM 855 C C . ALA A 1 110 ? -13.032 47.135 9.446 1.00 55.12 110 ALA A C 1
ATOM 857 O O . ALA A 1 110 ? -13.465 47.912 8.597 1.00 55.12 110 ALA A O 1
ATOM 858 N N . LEU A 1 111 ? -11.750 46.749 9.447 1.00 58.53 111 LEU A N 1
ATOM 859 C CA . LEU A 1 111 ? -10.743 47.268 8.508 1.00 58.53 111 LEU A CA 1
ATOM 860 C C . LEU A 1 111 ? -10.839 46.671 7.091 1.00 58.53 111 LEU A C 1
ATOM 862 O O . LEU A 1 111 ? -10.313 47.265 6.156 1.00 58.53 111 LEU A O 1
ATOM 866 N N . ASN A 1 112 ? -11.566 45.564 6.901 1.00 58.34 112 ASN A N 1
ATOM 867 C CA . ASN A 1 112 ? -11.773 44.946 5.582 1.00 58.34 112 ASN A CA 1
ATOM 868 C C . ASN A 1 112 ? -13.047 45.413 4.855 1.00 58.34 112 ASN A C 1
ATOM 870 O O . ASN A 1 112 ? -13.316 44.942 3.753 1.00 58.34 112 ASN A O 1
ATOM 874 N N . ILE A 1 113 ? -13.829 46.332 5.435 1.00 60.22 113 ILE A N 1
ATOM 875 C CA . ILE A 1 113 ? -15.099 46.794 4.841 1.00 60.22 113 ILE A CA 1
ATOM 876 C C . ILE A 1 113 ? -14.938 48.085 4.015 1.00 60.22 113 ILE A C 1
ATOM 878 O O . ILE A 1 113 ? -15.720 48.314 3.099 1.00 60.22 113 ILE A O 1
ATOM 882 N N . PHE A 1 114 ? -13.901 48.898 4.251 1.00 63.69 114 PHE A N 1
ATOM 883 C CA . PHE A 1 114 ? -13.705 50.180 3.541 1.00 63.69 114 PHE A CA 1
ATOM 884 C C . PHE A 1 114 ? -12.468 50.233 2.626 1.00 63.69 114 PHE A C 1
ATOM 886 O O . PHE A 1 114 ? -12.085 51.303 2.163 1.00 63.69 114 PHE A O 1
ATOM 893 N N . GLY A 1 115 ? -11.854 49.087 2.329 1.00 56.59 115 GLY A N 1
ATOM 894 C CA . GLY A 1 115 ? -10.628 48.989 1.530 1.00 56.59 115 GLY A CA 1
ATOM 895 C C . GLY A 1 115 ? -10.815 48.374 0.144 1.00 56.59 115 GLY A C 1
ATOM 896 O O . GLY A 1 115 ? -10.088 47.447 -0.195 1.00 56.59 115 GLY A O 1
ATOM 897 N N . GLN A 1 116 ? -11.777 48.854 -0.650 1.00 47.81 116 GLN A N 1
ATOM 898 C CA . GLN A 1 116 ? -11.765 48.673 -2.108 1.00 47.81 116 GLN A CA 1
ATOM 899 C C . GLN A 1 116 ? -12.192 49.966 -2.811 1.00 47.81 116 GLN A C 1
ATOM 901 O O . GLN A 1 116 ? -13.382 50.229 -2.985 1.00 47.81 116 GLN A O 1
ATOM 906 N N . LYS A 1 117 ? -11.195 50.752 -3.221 1.00 41.81 117 LYS A N 1
ATOM 907 C CA . LYS A 1 117 ? -11.055 51.305 -4.573 1.00 41.81 117 LYS A CA 1
ATOM 908 C C . LYS A 1 117 ? -9.598 51.675 -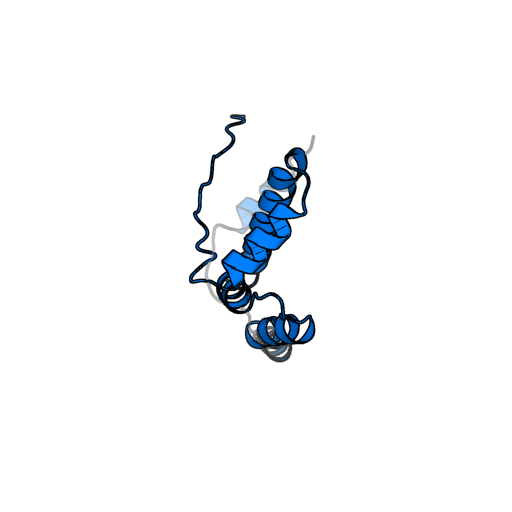4.812 1.00 41.81 117 LYS A C 1
ATOM 910 O O . LYS A 1 117 ? -8.991 52.247 -3.883 1.00 41.81 117 LYS A O 1
#

Secondary structure (DSSP, 8-state):
----PPP------TTT-HHHHHHHHHHHHS-HHHHHHHHHHHHHHHHHHHHH-TTHHHHHHHH-STT--HHHHHHHHHHHSPPGGGTSTTSSS---------SSSHHHHHTTSS---

InterPro domains:
  IPR019720 Plasmid stability protein, StbB [PF10784] (6-77)
  IPR038307 StbB superfamily [G3DSA:6.10.290.20] (18-91)

pLDDT: mean 80.98, std 20.92, range [36.72, 98.0]

Organism: NCBI:txid1615494

Foldseek 3Di:
DDPDDDDDDDDADLVPAQLSVVVVVVLVPDDPVCSVVVVVVVVVVLVVVCVQPVCLSVVVSNQHHPPRDPVNNVVVVVVRHDDVVVVVVVPPPDPDDDDDDDDPDVVVVVVVPPPDD

Radius of gyration: 24.31 Å; chains: 1; bounding box: 41×65×46 Å

Sequence (117 aa):
MSTIRRKILFNLNPENNPADRYVCECLARIAQGDRGRMNRAALLSGFALQRIDPRLPHILAELLTSNTTVDEILQVIRAVLPSEKSREISQSSGKTEPDEPAGDITRKNALNIFGQK